Protein AF-A0A225VP95-F1 (afdb_monomer_lite)

Structure (mmCIF, N/CA/C/O backbone):
data_AF-A0A225VP95-F1
#
_entry.id   AF-A0A225VP95-F1
#
loop_
_atom_site.group_PDB
_atom_site.id
_atom_site.type_symbol
_atom_site.label_atom_id
_atom_site.label_alt_id
_atom_site.label_comp_id
_atom_site.label_asym_id
_atom_site.label_entity_id
_atom_site.label_seq_id
_atom_site.pdbx_PDB_ins_code
_atom_site.Cartn_x
_atom_site.Cartn_y
_atom_site.Cartn_z
_atom_site.occupancy
_atom_site.B_iso_or_equiv
_atom_site.auth_seq_id
_atom_site.auth_comp_id
_atom_site.auth_asym_id
_atom_site.auth_atom_id
_atom_site.pdbx_PDB_model_num
ATOM 1 N N . MET A 1 1 ? -2.571 -2.681 -14.698 1.00 72.88 1 MET A N 1
ATOM 2 C CA . MET A 1 1 ? -1.348 -3.483 -14.923 1.00 72.88 1 MET A CA 1
ATOM 3 C C . MET A 1 1 ? -0.572 -2.819 -16.043 1.00 72.88 1 MET A C 1
ATOM 5 O O . MET A 1 1 ? -1.172 -2.529 -17.068 1.00 72.88 1 MET A O 1
ATOM 9 N N . GLN A 1 2 ? 0.696 -2.486 -15.824 1.00 85.25 2 GLN A N 1
ATOM 10 C CA . GLN A 1 2 ? 1.517 -1.766 -16.800 1.00 85.25 2 GLN A CA 1
ATOM 11 C C . GLN A 1 2 ? 2.800 -2.548 -17.073 1.00 85.25 2 GLN A C 1
ATOM 13 O O . GLN A 1 2 ? 3.459 -3.016 -16.141 1.00 85.25 2 GLN A O 1
ATOM 18 N N . PHE A 1 3 ? 3.138 -2.700 -18.351 1.00 88.88 3 PHE A N 1
ATOM 19 C CA . PHE A 1 3 ? 4.363 -3.357 -18.793 1.00 88.88 3 PHE A CA 1
ATOM 20 C C . PHE A 1 3 ? 5.399 -2.322 -19.189 1.00 88.88 3 PHE A C 1
ATOM 22 O O . PHE A 1 3 ? 5.077 -1.288 -19.761 1.00 88.88 3 PHE A O 1
ATOM 29 N N . TYR A 1 4 ? 6.656 -2.628 -18.917 1.00 90.12 4 TYR A N 1
ATOM 30 C CA . TYR A 1 4 ? 7.787 -1.781 -19.233 1.00 90.12 4 TYR A CA 1
ATOM 31 C C . TYR A 1 4 ? 8.917 -2.609 -19.823 1.00 90.12 4 TYR A C 1
ATOM 33 O O . TYR A 1 4 ? 9.089 -3.782 -19.485 1.00 90.12 4 TYR A O 1
ATOM 41 N N . MET A 1 5 ? 9.729 -1.988 -20.671 1.00 87.69 5 MET A N 1
ATOM 42 C CA . MET A 1 5 ? 10.815 -2.661 -21.371 1.00 87.69 5 MET A CA 1
ATOM 43 C C . MET A 1 5 ? 12.147 -1.953 -21.196 1.00 87.69 5 MET A C 1
ATOM 45 O O . MET A 1 5 ? 12.244 -0.724 -21.193 1.00 87.69 5 MET A O 1
ATOM 49 N N . LYS A 1 6 ? 13.201 -2.765 -21.151 1.00 84.25 6 LYS A N 1
ATOM 50 C CA . LYS A 1 6 ? 14.579 -2.320 -21.324 1.00 84.25 6 LYS A CA 1
ATOM 51 C C . LYS A 1 6 ? 14.925 -2.258 -22.813 1.00 84.25 6 LYS A C 1
ATOM 53 O O . LYS A 1 6 ? 14.963 -3.285 -23.481 1.00 84.25 6 LYS A O 1
ATOM 58 N N . THR A 1 7 ? 15.209 -1.067 -23.340 1.00 77.81 7 THR A N 1
ATOM 59 C CA . THR A 1 7 ? 15.649 -0.883 -24.741 1.00 77.81 7 THR A CA 1
ATOM 60 C C . THR A 1 7 ? 17.164 -1.044 -24.933 1.00 77.81 7 THR A C 1
ATOM 62 O O . THR A 1 7 ? 17.660 -0.935 -26.054 1.00 77.81 7 THR A O 1
ATOM 65 N N . SER A 1 8 ? 17.908 -1.265 -23.847 1.00 76.50 8 SER A N 1
ATOM 66 C CA . SER A 1 8 ? 19.357 -1.495 -23.809 1.00 76.50 8 SER A CA 1
ATOM 67 C C . SER A 1 8 ? 19.695 -2.519 -22.714 1.00 76.50 8 SER A C 1
ATOM 69 O O . SER A 1 8 ? 18.809 -2.967 -21.986 1.00 76.50 8 SER A O 1
ATOM 71 N N . GLN A 1 9 ? 20.965 -2.914 -22.592 1.00 71.06 9 GLN A N 1
ATOM 72 C CA . GLN A 1 9 ? 21.383 -3.981 -21.673 1.00 71.06 9 GLN A CA 1
ATOM 73 C C . GLN A 1 9 ? 21.326 -3.560 -20.192 1.00 71.06 9 GLN A C 1
ATOM 75 O O . GLN A 1 9 ? 20.851 -4.325 -19.355 1.00 71.06 9 GLN A O 1
ATOM 80 N N . ASN A 1 10 ? 21.729 -2.320 -19.881 1.00 74.56 10 ASN A N 1
ATOM 81 C CA . ASN A 1 10 ? 21.815 -1.793 -18.510 1.00 74.56 10 ASN A CA 1
ATOM 82 C C . ASN A 1 10 ? 21.098 -0.434 -18.322 1.00 74.56 10 ASN A C 1
ATOM 84 O O . ASN A 1 10 ? 21.720 0.523 -17.859 1.00 74.56 10 ASN A O 1
ATOM 88 N N . PRO A 1 11 ? 19.810 -0.291 -18.689 1.00 77.31 11 PRO A N 1
ATOM 89 C CA . PRO A 1 11 ? 19.085 0.953 -18.475 1.00 77.31 11 PRO A CA 1
ATOM 90 C C . PRO A 1 11 ? 18.761 1.132 -16.992 1.00 77.31 11 PRO A C 1
ATOM 92 O O . PRO A 1 11 ? 18.417 0.173 -16.288 1.00 77.31 11 PRO A O 1
ATOM 95 N N . LYS A 1 12 ? 18.824 2.384 -16.535 1.00 83.38 12 LYS A N 1
ATOM 96 C CA . LYS A 1 12 ? 18.304 2.780 -15.220 1.00 83.38 12 LYS A CA 1
ATOM 97 C C . LYS A 1 12 ? 16.782 2.605 -15.201 1.00 83.38 12 LYS A C 1
ATOM 99 O O . LYS A 1 12 ? 16.143 2.673 -16.247 1.00 83.38 12 LYS A O 1
ATOM 104 N N . GLN A 1 13 ? 16.179 2.442 -14.022 1.00 81.69 13 GLN A N 1
ATOM 105 C CA . GLN A 1 13 ? 14.720 2.290 -13.902 1.00 81.69 13 GLN A CA 1
ATOM 106 C C . GLN A 1 13 ? 13.949 3.465 -14.531 1.00 81.69 13 GLN A C 1
ATOM 108 O O . GLN A 1 13 ? 12.957 3.246 -15.214 1.00 81.69 13 GLN A O 1
ATOM 113 N N . ALA A 1 14 ? 14.460 4.694 -14.397 1.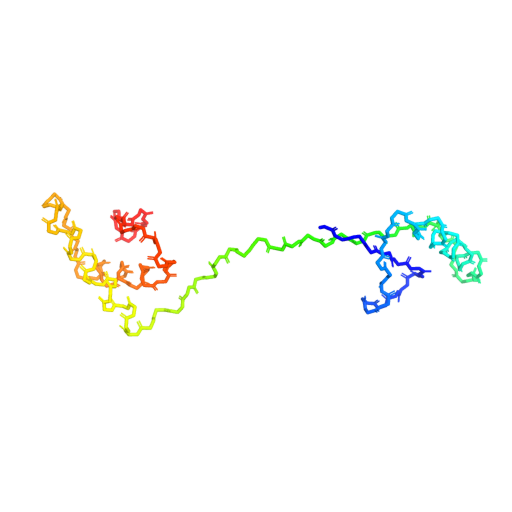00 82.50 14 ALA A N 1
ATOM 114 C CA . ALA A 1 14 ? 13.886 5.891 -15.023 1.00 82.50 14 ALA A CA 1
ATOM 115 C C . ALA A 1 14 ? 13.913 5.880 -16.568 1.00 82.50 14 ALA A C 1
ATOM 117 O O . ALA A 1 14 ? 13.258 6.697 -17.201 1.00 82.50 14 ALA A O 1
ATOM 118 N N . GLN A 1 15 ? 14.684 4.978 -17.181 1.00 83.25 15 GLN A N 1
ATOM 119 C CA . GLN A 1 15 ? 14.808 4.830 -18.636 1.00 83.25 15 GLN A CA 1
ATOM 120 C C . GLN A 1 15 ? 13.960 3.671 -19.178 1.00 83.25 15 GLN A C 1
ATOM 122 O O . GLN A 1 15 ? 14.058 3.331 -20.358 1.00 83.25 15 GLN A O 1
ATOM 127 N N . LEU A 1 16 ? 13.164 3.025 -18.322 1.00 85.62 16 LEU A N 1
ATOM 128 C CA . LEU A 1 16 ? 12.207 2.017 -18.749 1.00 85.62 16 LEU A CA 1
ATOM 129 C C . LEU A 1 16 ? 11.091 2.675 -19.559 1.00 85.62 16 LEU A C 1
ATOM 131 O O . LEU A 1 16 ? 10.505 3.670 -19.142 1.00 85.62 16 LEU A O 1
ATOM 135 N N . VAL A 1 17 ? 10.779 2.089 -20.710 1.00 87.44 17 VAL A N 1
ATOM 136 C CA . VAL A 1 17 ? 9.709 2.584 -21.581 1.00 87.44 17 VAL A CA 1
ATOM 137 C C . VAL A 1 17 ? 8.443 1.789 -21.304 1.00 87.44 17 VAL A C 1
ATOM 139 O O . VAL A 1 17 ? 8.493 0.559 -21.319 1.00 87.44 17 VAL A O 1
ATOM 142 N N . SER A 1 18 ? 7.331 2.486 -21.054 1.00 90.44 18 SER A N 1
ATOM 143 C CA . SER A 1 18 ? 6.008 1.863 -20.932 1.00 90.44 18 SER A CA 1
ATOM 144 C C . SER A 1 18 ? 5.605 1.234 -22.263 1.00 90.44 18 SER A C 1
ATOM 146 O O . SER A 1 18 ? 5.691 1.878 -23.311 1.00 90.44 18 SER A O 1
ATOM 148 N N . LEU A 1 19 ? 5.185 -0.023 -22.225 1.00 90.94 19 LEU A N 1
ATOM 149 C CA . LEU A 1 19 ? 4.730 -0.769 -23.384 1.00 90.94 19 LEU A CA 1
ATOM 150 C C . LEU A 1 19 ? 3.211 -0.709 -23.498 1.00 90.94 19 LEU A C 1
ATOM 152 O O . LEU A 1 19 ? 2.484 -1.042 -22.562 1.00 90.94 19 LEU A O 1
ATOM 156 N N . THR A 1 20 ? 2.759 -0.346 -24.689 1.00 90.69 20 THR A N 1
ATOM 157 C CA . THR A 1 20 ? 1.367 -0.421 -25.129 1.00 90.69 20 THR A CA 1
ATOM 158 C C . THR A 1 20 ? 1.284 -1.321 -26.359 1.00 90.69 20 THR A C 1
ATOM 160 O O . THR A 1 20 ? 2.303 -1.633 -26.981 1.00 90.69 20 THR A O 1
ATOM 163 N N . ALA A 1 21 ? 0.071 -1.737 -26.730 1.00 88.69 21 ALA A N 1
ATOM 164 C CA . ALA A 1 21 ? -0.138 -2.491 -27.967 1.00 88.69 21 ALA A CA 1
ATOM 165 C C . ALA A 1 21 ? 0.404 -1.727 -29.192 1.00 88.69 21 ALA A C 1
ATOM 167 O O . ALA A 1 21 ? 1.064 -2.316 -30.047 1.00 88.69 21 ALA A O 1
ATOM 168 N N . ASP A 1 22 ? 0.223 -0.404 -29.207 1.00 92.31 22 ASP A N 1
ATOM 169 C CA . ASP A 1 22 ? 0.601 0.461 -30.328 1.00 92.31 22 ASP A CA 1
ATOM 170 C C . ASP A 1 22 ? 2.117 0.633 -30.479 1.00 92.31 22 ASP A C 1
ATOM 172 O O . ASP A 1 22 ? 2.627 0.791 -31.588 1.00 92.31 22 ASP A O 1
ATOM 176 N N . ASN A 1 23 ? 2.869 0.612 -29.372 1.00 91.00 23 ASN A N 1
ATOM 177 C CA . ASN A 1 23 ? 4.305 0.901 -29.395 1.00 91.00 23 ASN A CA 1
ATOM 178 C C . ASN A 1 23 ? 5.201 -0.349 -29.361 1.00 91.00 23 ASN A C 1
ATOM 180 O O . ASN A 1 23 ? 6.409 -0.237 -29.599 1.00 91.00 23 ASN A O 1
ATOM 184 N N . TRP A 1 24 ? 4.627 -1.531 -29.112 1.00 88.75 24 TRP A N 1
ATOM 185 C CA . TRP A 1 24 ? 5.348 -2.791 -28.928 1.00 88.75 24 TRP A CA 1
ATOM 186 C C . TRP A 1 24 ? 6.321 -3.105 -30.070 1.00 88.75 24 TRP A C 1
ATOM 188 O O . TRP A 1 24 ? 7.515 -3.324 -29.847 1.00 88.75 24 TRP A O 1
ATOM 198 N N . THR A 1 25 ? 5.828 -3.099 -31.307 1.00 91.94 25 THR A N 1
ATOM 199 C CA . THR A 1 25 ? 6.606 -3.463 -32.502 1.00 91.94 25 THR A CA 1
ATOM 200 C C . THR A 1 25 ? 7.762 -2.494 -32.740 1.00 91.94 25 THR A C 1
ATOM 202 O O . THR A 1 25 ? 8.896 -2.917 -32.989 1.00 91.94 25 THR A O 1
ATOM 205 N N . SER A 1 26 ? 7.500 -1.196 -32.588 1.00 91.69 26 SER A N 1
ATOM 206 C CA . SER A 1 26 ? 8.500 -0.133 -32.705 1.00 91.69 26 SER A CA 1
ATOM 207 C C . SER A 1 26 ? 9.596 -0.271 -31.644 1.00 91.69 26 SER A C 1
ATOM 209 O O . SER A 1 26 ? 10.792 -0.244 -31.956 1.00 91.69 26 SER A O 1
ATOM 211 N N . MET A 1 27 ? 9.212 -0.512 -30.389 1.00 90.75 27 MET A N 1
ATOM 212 C CA . MET A 1 27 ? 10.154 -0.685 -29.285 1.00 90.75 27 MET A CA 1
ATOM 213 C C . MET A 1 27 ? 11.004 -1.947 -29.443 1.00 90.75 27 MET A C 1
ATOM 215 O O . MET A 1 27 ? 12.224 -1.889 -29.260 1.00 90.75 27 MET A O 1
ATOM 219 N N . LEU A 1 28 ? 10.407 -3.062 -29.867 1.00 90.00 28 LEU A N 1
ATOM 220 C CA . LEU A 1 28 ? 11.132 -4.297 -30.153 1.00 90.00 28 LEU A CA 1
ATOM 221 C C . LEU A 1 28 ? 12.151 -4.110 -31.287 1.00 90.00 28 LEU A C 1
ATOM 223 O O . LEU A 1 28 ? 13.292 -4.565 -31.175 1.00 90.00 28 LEU A O 1
ATOM 227 N N . SER A 1 29 ? 11.770 -3.408 -32.358 1.00 90.56 29 SER A N 1
ATOM 228 C CA . SER A 1 29 ? 12.674 -3.072 -33.464 1.00 90.56 29 SER A CA 1
ATOM 229 C C . SER A 1 29 ? 13.861 -2.230 -32.984 1.00 90.56 29 SER A C 1
ATOM 231 O O . SER A 1 29 ? 15.020 -2.541 -33.278 1.00 90.56 29 SER A O 1
ATOM 233 N N . LYS A 1 30 ? 13.599 -1.220 -32.144 1.00 88.56 30 LYS A N 1
ATOM 234 C CA . LYS A 1 30 ? 14.637 -0.376 -31.539 1.00 88.56 30 LYS A CA 1
ATOM 235 C C . LYS A 1 30 ? 15.587 -1.181 -30.651 1.00 88.56 30 LYS A C 1
ATOM 237 O O . LYS A 1 30 ? 16.799 -1.025 -30.774 1.00 88.56 30 LYS A O 1
ATOM 242 N N . ALA A 1 31 ? 15.069 -2.069 -29.802 1.00 88.31 31 ALA A N 1
ATOM 243 C CA . ALA A 1 31 ? 15.888 -2.932 -28.950 1.00 88.31 31 ALA A CA 1
ATOM 244 C C . ALA A 1 31 ? 16.787 -3.868 -29.778 1.00 88.31 31 ALA A C 1
ATOM 246 O O . ALA A 1 31 ? 17.983 -3.976 -29.500 1.00 88.31 31 ALA A O 1
ATOM 247 N N . LYS A 1 32 ? 16.250 -4.477 -30.846 1.00 88.31 32 LYS A N 1
ATOM 248 C CA . LYS A 1 32 ? 17.027 -5.306 -31.784 1.00 88.31 32 LYS A CA 1
ATOM 249 C C . LYS A 1 32 ? 18.114 -4.506 -32.504 1.00 88.31 32 LYS A C 1
ATOM 251 O O . LYS A 1 32 ? 19.241 -4.981 -32.621 1.00 88.31 32 LYS A O 1
ATOM 256 N N . SER A 1 33 ? 17.800 -3.295 -32.966 1.00 88.25 33 SER A N 1
ATOM 257 C CA . SER A 1 33 ? 18.769 -2.404 -33.617 1.00 88.25 33 SER A CA 1
ATOM 258 C C . SER A 1 33 ? 19.905 -2.018 -32.667 1.00 88.25 33 SER A C 1
ATOM 260 O O . SER A 1 33 ? 21.075 -2.113 -33.031 1.00 88.25 33 SER A O 1
ATOM 262 N N . THR A 1 34 ? 19.578 -1.669 -31.421 1.00 86.00 34 THR A N 1
ATOM 263 C CA . THR A 1 34 ? 20.571 -1.386 -30.375 1.00 86.00 34 THR A CA 1
ATOM 264 C C . THR A 1 34 ? 21.469 -2.589 -30.107 1.00 86.00 34 THR A C 1
ATOM 266 O O . THR A 1 34 ? 22.682 -2.424 -30.032 1.00 86.00 34 THR A O 1
ATOM 269 N N . TYR A 1 35 ? 20.900 -3.792 -30.000 1.00 84.88 35 TYR A N 1
ATOM 270 C CA . TYR A 1 35 ? 21.670 -5.019 -29.794 1.00 84.88 35 TYR A CA 1
ATOM 271 C C . TYR A 1 35 ? 22.645 -5.294 -30.945 1.00 84.88 35 TYR A C 1
ATOM 273 O O . TYR A 1 35 ? 23.822 -5.525 -30.699 1.00 84.88 35 TYR A O 1
ATOM 281 N N . ARG A 1 36 ? 22.205 -5.161 -32.204 1.00 85.00 36 ARG A N 1
ATOM 282 C CA . ARG A 1 36 ? 23.071 -5.346 -33.385 1.00 85.00 36 ARG A CA 1
ATOM 283 C C . ARG A 1 36 ? 24.259 -4.384 -33.439 1.00 85.00 36 ARG A C 1
ATOM 285 O O . ARG A 1 36 ? 25.251 -4.683 -34.091 1.00 85.00 36 ARG A O 1
ATOM 292 N N . LYS A 1 37 ? 24.155 -3.219 -32.794 1.00 84.44 37 LYS A N 1
ATOM 293 C CA . LYS A 1 37 ? 25.234 -2.222 -32.728 1.00 84.44 37 LYS A CA 1
ATOM 294 C C . LYS A 1 37 ? 26.248 -2.505 -31.614 1.00 84.44 37 LYS A C 1
ATOM 296 O O . LYS A 1 37 ? 27.257 -1.806 -31.536 1.00 84.44 37 LYS A O 1
ATOM 301 N N . GLN A 1 38 ? 25.998 -3.482 -30.741 1.00 78.19 38 GLN A N 1
ATOM 302 C CA . GLN A 1 38 ? 26.923 -3.825 -29.664 1.00 78.19 38 GLN A CA 1
ATOM 303 C C . GLN A 1 38 ? 28.154 -4.532 -30.235 1.00 78.19 38 GLN A C 1
ATOM 305 O O . GLN A 1 38 ? 28.040 -5.528 -30.938 1.00 78.19 38 GLN A O 1
ATOM 310 N N . LYS A 1 39 ? 29.341 -4.004 -29.921 1.00 75.62 39 LYS A N 1
ATOM 311 C CA . LYS A 1 39 ? 30.630 -4.566 -30.362 1.00 75.62 39 LYS A CA 1
ATOM 312 C C . LYS A 1 39 ? 31.306 -5.440 -29.302 1.00 75.62 39 LYS A C 1
ATOM 314 O O . LYS A 1 39 ? 32.211 -6.194 -29.624 1.00 75.62 39 LYS A O 1
ATOM 319 N N . THR A 1 40 ? 30.893 -5.311 -28.042 1.00 76.12 40 THR A N 1
ATOM 320 C CA . THR A 1 40 ? 31.579 -5.883 -26.870 1.00 76.12 40 THR A CA 1
ATOM 321 C C . THR A 1 40 ? 30.821 -7.032 -26.205 1.00 76.12 40 THR A C 1
ATOM 323 O O . THR A 1 40 ? 31.333 -7.633 -25.267 1.00 76.12 40 THR A O 1
ATOM 326 N N . PHE A 1 41 ? 29.609 -7.351 -26.663 1.00 74.94 41 PHE A N 1
ATOM 327 C CA . PHE A 1 41 ? 28.766 -8.397 -26.089 1.00 74.94 41 PHE A CA 1
ATOM 328 C C . PHE A 1 41 ? 28.476 -9.471 -27.143 1.00 74.94 41 PHE A C 1
ATOM 330 O O . PHE A 1 41 ? 27.911 -9.161 -28.187 1.00 74.94 41 PHE A O 1
ATOM 337 N N . SER A 1 42 ? 28.855 -10.724 -26.869 1.00 72.25 42 SER A N 1
ATOM 338 C CA . SER A 1 42 ? 28.628 -11.876 -27.762 1.00 72.25 42 SER A CA 1
ATOM 339 C C . SER A 1 42 ? 27.476 -12.788 -27.317 1.00 72.25 42 SER A C 1
ATOM 341 O O . SER A 1 42 ? 27.260 -13.848 -27.899 1.00 72.25 42 SER A O 1
ATOM 343 N N . GLY A 1 43 ? 26.738 -12.403 -26.271 1.00 82.19 43 GLY A N 1
ATOM 344 C CA . GLY A 1 43 ? 25.614 -13.190 -25.765 1.00 82.19 43 GLY A CA 1
ATOM 345 C C . GLY A 1 43 ? 24.344 -13.025 -26.607 1.00 82.19 43 GLY A C 1
ATOM 346 O O . GLY A 1 43 ? 24.264 -12.113 -27.431 1.00 82.19 43 GLY A O 1
ATOM 347 N N . PRO A 1 44 ? 23.320 -13.870 -26.395 1.00 84.69 44 PRO A N 1
ATOM 348 C CA . PRO A 1 44 ? 22.073 -13.826 -27.154 1.00 84.69 44 PRO A CA 1
ATOM 349 C C . PRO A 1 44 ? 21.286 -12.529 -26.918 1.00 84.69 44 PRO A C 1
ATOM 351 O O . PRO A 1 44 ? 21.416 -11.867 -25.885 1.00 84.69 44 PRO A O 1
ATOM 354 N N . PHE A 1 45 ? 20.410 -12.187 -27.864 1.00 84.75 45 PHE A N 1
ATOM 355 C CA . PHE A 1 45 ? 19.445 -11.105 -27.680 1.00 84.75 45 PHE A CA 1
ATOM 356 C C . PHE A 1 45 ? 18.387 -11.510 -26.646 1.00 84.75 45 PHE A C 1
ATOM 358 O O . PHE A 1 45 ? 17.566 -12.388 -26.907 1.00 84.75 45 PHE A O 1
ATOM 365 N N . VAL A 1 46 ? 18.384 -10.851 -25.484 1.00 83.69 46 VAL A N 1
ATOM 366 C CA . VAL A 1 46 ? 17.429 -11.114 -24.396 1.00 83.69 46 VAL A CA 1
ATOM 367 C C . VAL A 1 46 ? 16.577 -9.877 -24.136 1.00 83.69 46 VAL A C 1
ATOM 369 O O . VAL A 1 46 ? 17.093 -8.815 -23.787 1.00 83.69 46 VAL A O 1
ATOM 372 N N . LEU A 1 47 ? 15.258 -10.033 -24.254 1.00 85.00 47 LEU A N 1
ATOM 373 C CA . LEU A 1 47 ? 14.287 -9.009 -23.883 1.00 85.00 47 LEU A CA 1
ATOM 374 C C . LEU A 1 47 ? 13.889 -9.185 -22.413 1.00 85.00 47 LEU A C 1
ATOM 376 O O . LEU A 1 47 ? 13.466 -10.267 -22.015 1.00 85.00 47 LEU A O 1
ATOM 380 N N . ARG A 1 48 ? 13.993 -8.126 -21.605 1.00 83.56 48 ARG A N 1
ATOM 381 C CA . ARG A 1 48 ? 13.484 -8.123 -20.224 1.00 83.56 48 ARG A CA 1
ATOM 382 C C . ARG A 1 48 ? 12.285 -7.195 -20.110 1.00 83.56 48 ARG A C 1
ATOM 384 O O . ARG A 1 48 ? 12.405 -5.993 -20.362 1.00 83.56 48 ARG A O 1
ATOM 391 N N . LEU A 1 49 ? 11.159 -7.776 -19.708 1.00 86.06 49 LEU A N 1
ATOM 392 C CA . LEU A 1 49 ? 9.906 -7.083 -19.446 1.00 86.06 49 LEU A CA 1
ATOM 393 C C . LEU A 1 49 ? 9.701 -6.958 -17.939 1.00 86.06 49 LEU A C 1
ATOM 395 O O . LEU A 1 49 ? 9.886 -7.917 -17.194 1.00 86.06 49 LEU A O 1
ATOM 399 N N . HIS A 1 50 ? 9.329 -5.764 -17.503 1.00 85.81 50 HIS A N 1
ATOM 400 C CA . HIS A 1 50 ? 8.987 -5.460 -16.123 1.00 85.81 50 HIS A CA 1
ATOM 401 C C . HIS A 1 50 ? 7.494 -5.180 -16.046 1.00 85.81 50 HIS A C 1
ATOM 403 O O . HIS A 1 50 ? 6.971 -4.357 -16.791 1.00 85.81 50 HIS A O 1
ATOM 409 N N . MET A 1 51 ? 6.812 -5.872 -15.147 1.00 86.69 51 MET A N 1
ATOM 410 C CA . MET A 1 51 ? 5.375 -5.764 -14.967 1.00 86.69 51 MET A CA 1
ATOM 411 C C . MET A 1 51 ? 5.100 -5.124 -13.616 1.00 86.69 51 MET A C 1
ATOM 413 O O . MET A 1 51 ? 5.529 -5.640 -12.586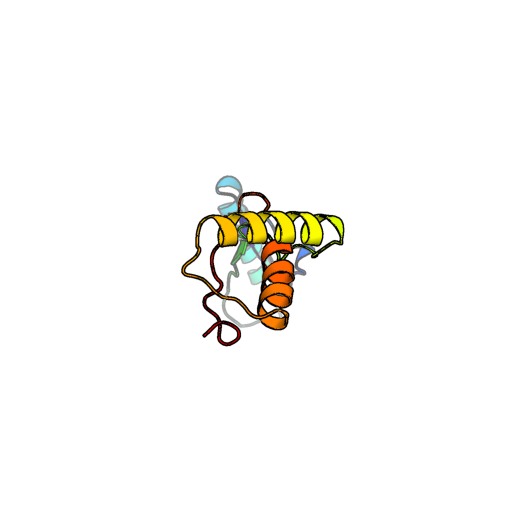 1.00 86.69 51 MET A O 1
ATOM 417 N N . TYR A 1 52 ? 4.378 -4.010 -13.628 1.00 82.62 52 TYR A N 1
ATOM 418 C CA . TYR A 1 52 ? 3.911 -3.352 -12.420 1.00 82.62 52 TYR A CA 1
ATOM 419 C C . TYR A 1 52 ? 2.408 -3.560 -12.296 1.00 82.62 52 TYR A C 1
ATOM 421 O O . TYR A 1 52 ? 1.607 -3.189 -13.164 1.00 82.62 52 TYR A O 1
ATOM 429 N N . VAL A 1 53 ? 2.031 -4.189 -11.193 1.00 81.94 53 VAL A N 1
ATOM 430 C CA . VAL A 1 53 ? 0.645 -4.339 -10.770 1.00 81.94 53 VAL A CA 1
ATOM 431 C C . VAL A 1 53 ? 0.442 -3.373 -9.614 1.00 81.94 53 VAL A C 1
ATOM 433 O O . VAL A 1 53 ? 1.332 -3.219 -8.774 1.00 81.94 53 VAL A O 1
ATOM 436 N N . ALA A 1 54 ? -0.701 -2.686 -9.599 1.00 76.25 54 ALA A N 1
ATOM 437 C CA . ALA A 1 54 ? -1.066 -1.880 -8.448 1.00 76.25 54 ALA A CA 1
ATOM 438 C C . ALA A 1 54 ? -1.073 -2.800 -7.227 1.00 76.25 54 ALA A C 1
ATOM 440 O O . ALA A 1 54 ? -1.720 -3.846 -7.236 1.00 76.25 54 ALA A O 1
ATOM 441 N N . LYS A 1 55 ? -0.308 -2.436 -6.199 1.00 67.94 55 LYS A N 1
ATOM 442 C CA . LYS A 1 55 ? -0.404 -3.130 -4.925 1.00 67.94 55 LYS A CA 1
ATOM 443 C C . LYS A 1 55 ? -1.799 -2.827 -4.397 1.00 67.94 55 LYS A C 1
ATOM 445 O O . LYS A 1 55 ? -2.107 -1.656 -4.181 1.00 67.94 55 LYS A O 1
ATOM 450 N N . GLU A 1 56 ? -2.629 -3.850 -4.214 1.00 59.91 56 GLU A N 1
ATOM 451 C CA . GLU A 1 56 ? -3.831 -3.682 -3.405 1.00 59.91 56 GLU A CA 1
ATOM 452 C C . GLU A 1 56 ? -3.384 -3.079 -2.079 1.00 59.91 56 GLU A C 1
ATOM 454 O O . GLU A 1 56 ? -2.468 -3.594 -1.421 1.00 59.91 56 GLU A O 1
ATOM 459 N N . VAL A 1 57 ? -3.958 -1.928 -1.737 1.00 58.19 57 VAL A N 1
ATOM 460 C CA . VAL A 1 57 ? -3.701 -1.280 -0.461 1.00 58.19 57 VAL A CA 1
ATOM 461 C C . VAL A 1 57 ? -4.284 -2.208 0.594 1.00 58.19 57 VAL A C 1
ATOM 463 O O . VAL A 1 57 ? -5.433 -2.071 0.997 1.00 58.19 57 VAL A O 1
ATOM 466 N N . ARG A 1 58 ? -3.488 -3.176 1.059 1.00 55.47 58 ARG A N 1
ATOM 467 C CA . ARG A 1 58 ? -3.663 -3.710 2.403 1.00 55.47 58 ARG A CA 1
ATOM 468 C C . ARG A 1 58 ? -3.580 -2.475 3.276 1.00 55.47 58 ARG A C 1
ATOM 470 O O . ARG A 1 58 ? -2.496 -1.892 3.350 1.00 55.47 58 ARG A O 1
ATOM 477 N N . GLN A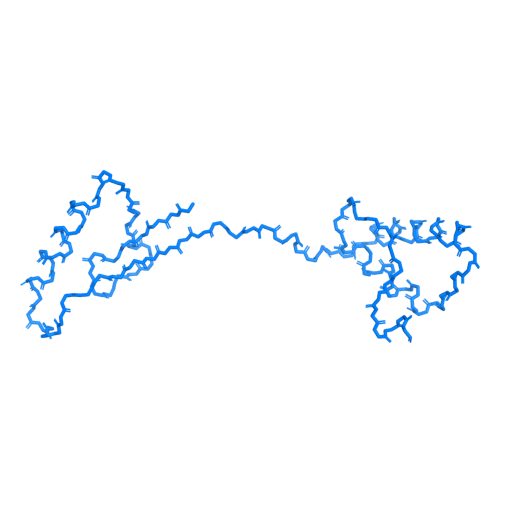 1 59 ? -4.718 -2.010 3.795 1.00 57.09 59 GLN A N 1
ATOM 478 C CA . GLN A 1 59 ? -4.736 -0.878 4.711 1.00 57.09 59 GLN A CA 1
ATOM 479 C C . GLN A 1 59 ? -3.694 -1.207 5.778 1.00 57.09 59 GLN A C 1
ATOM 481 O O . GLN A 1 59 ? -3.814 -2.211 6.478 1.00 57.09 59 GLN A O 1
ATOM 486 N N . GLY A 1 60 ? -2.580 -0.470 5.769 1.00 59.00 60 GLY A N 1
ATOM 487 C CA . GLY A 1 60 ? -1.494 -0.728 6.700 1.00 59.00 60 GLY A CA 1
ATOM 488 C C . GLY A 1 60 ? -2.038 -0.638 8.119 1.00 59.00 60 GLY A C 1
ATOM 489 O O . GLY A 1 60 ? -3.018 0.068 8.353 1.00 59.00 60 GLY A O 1
ATOM 490 N N . ILE A 1 61 ? -1.402 -1.347 9.052 1.00 63.28 61 ILE A N 1
ATOM 491 C CA . ILE A 1 61 ? -1.722 -1.258 10.479 1.00 63.28 61 ILE A CA 1
ATOM 492 C C . ILE A 1 61 ? -1.736 0.231 10.847 1.00 63.28 61 ILE A C 1
ATOM 494 O O . ILE A 1 61 ? -0.697 0.896 10.790 1.00 63.28 61 ILE A O 1
ATOM 498 N N . ARG A 1 62 ? -2.923 0.775 11.139 1.00 73.25 62 ARG A N 1
ATOM 499 C CA . ARG A 1 62 ? -3.083 2.199 11.444 1.00 73.25 62 ARG A CA 1
ATOM 500 C C . ARG A 1 62 ? -2.402 2.493 12.776 1.00 73.25 62 ARG A C 1
ATOM 502 O O . ARG A 1 62 ? -2.168 1.596 13.582 1.00 73.25 62 ARG A O 1
ATOM 509 N N . ARG A 1 63 ? -2.066 3.755 13.043 1.00 81.00 63 ARG A N 1
ATOM 510 C CA . ARG A 1 63 ? -1.535 4.128 14.360 1.00 81.00 63 ARG A CA 1
ATOM 511 C C . ARG A 1 63 ? -2.665 4.076 15.391 1.00 81.00 63 ARG A C 1
ATOM 513 O O . ARG A 1 63 ? -3.700 4.696 15.181 1.00 81.00 63 ARG A O 1
ATOM 520 N N . ALA A 1 64 ? -2.430 3.410 16.520 1.00 87.81 64 ALA A N 1
ATOM 521 C CA . ALA A 1 64 ? -3.302 3.493 17.691 1.00 87.81 64 ALA A CA 1
ATOM 522 C C . ALA A 1 64 ? -3.112 4.865 18.365 1.00 87.81 64 ALA A C 1
ATOM 524 O O . ALA A 1 64 ? -2.241 5.036 19.217 1.00 87.81 64 ALA A O 1
ATOM 525 N N . THR A 1 65 ? -3.838 5.880 17.898 1.00 91.19 65 THR A N 1
ATOM 526 C CA . THR A 1 65 ? -3.868 7.205 18.534 1.00 91.19 65 THR A CA 1
ATOM 527 C C . THR A 1 65 ? -4.719 7.160 19.808 1.00 91.19 65 THR A C 1
ATOM 529 O O . THR A 1 65 ? -5.567 6.276 19.923 1.00 91.19 65 THR A O 1
ATOM 532 N N . PRO A 1 66 ? -4.551 8.106 20.752 1.00 91.94 66 PRO A N 1
ATOM 533 C CA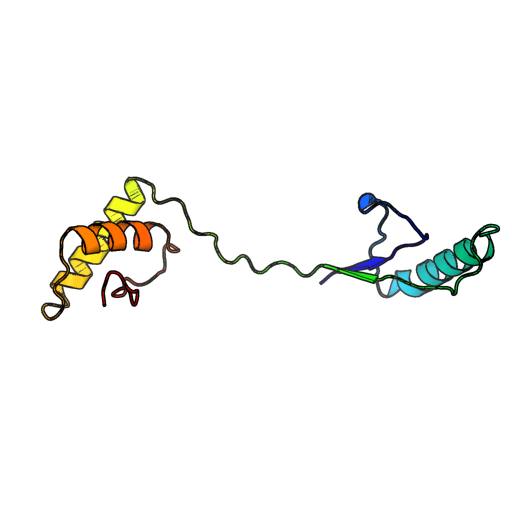 . PRO A 1 66 ? -5.362 8.140 21.972 1.00 91.94 66 PRO A CA 1
ATOM 534 C C . PRO A 1 66 ? -6.876 8.120 21.710 1.00 91.94 66 PRO A C 1
ATOM 536 O O . PRO A 1 66 ? -7.587 7.367 22.362 1.00 91.94 66 PRO A O 1
ATOM 539 N N . ALA A 1 67 ? -7.351 8.864 20.702 1.00 90.44 67 ALA A N 1
ATOM 540 C CA . ALA A 1 67 ? -8.763 8.867 20.308 1.00 90.44 67 ALA A CA 1
ATOM 541 C C . ALA A 1 67 ? -9.249 7.477 19.861 1.00 90.44 67 ALA A C 1
ATOM 543 O O . ALA A 1 67 ? -10.222 6.965 20.398 1.00 90.44 67 ALA A O 1
ATOM 544 N N . ARG A 1 68 ? -8.501 6.810 18.969 1.00 89.94 68 ARG A N 1
ATOM 545 C CA . ARG A 1 68 ? -8.844 5.459 18.489 1.00 89.94 68 ARG A CA 1
ATOM 546 C C . ARG A 1 68 ? -8.774 4.404 19.588 1.00 89.94 68 ARG A C 1
ATOM 548 O O . ARG A 1 68 ? -9.502 3.424 19.538 1.00 89.94 68 ARG A O 1
ATOM 555 N N . ILE A 1 69 ? -7.865 4.565 20.551 1.00 93.50 69 ILE A N 1
ATOM 556 C CA . ILE A 1 69 ? -7.782 3.682 21.721 1.00 93.50 69 ILE A CA 1
ATOM 557 C C . ILE A 1 69 ? -9.038 3.841 22.582 1.00 93.50 69 ILE A C 1
ATOM 559 O O . ILE A 1 69 ? -9.572 2.830 23.021 1.00 93.50 69 ILE A O 1
ATOM 563 N N . SER A 1 70 ? -9.521 5.072 22.781 1.00 93.25 70 SER A N 1
ATOM 564 C CA . SER A 1 70 ? -10.782 5.326 23.492 1.00 93.25 70 SER A CA 1
ATOM 565 C C . SER A 1 70 ? -11.966 4.693 22.764 1.00 93.25 70 SER A C 1
ATOM 567 O O . SER A 1 70 ? -12.662 3.873 23.343 1.00 93.25 70 SER A O 1
ATOM 569 N N . GLU A 1 71 ? -12.120 4.972 21.467 1.00 92.19 71 GLU A N 1
ATOM 570 C CA . GLU A 1 71 ? -13.197 4.406 20.639 1.00 92.19 71 GLU A CA 1
ATOM 571 C C . GLU A 1 71 ? -13.175 2.869 20.644 1.00 92.19 71 GLU A C 1
ATOM 573 O O . GLU A 1 71 ? -14.206 2.213 20.782 1.00 92.19 71 GLU A O 1
ATOM 578 N N . ALA A 1 72 ? -11.984 2.273 20.535 1.00 91.88 72 ALA A N 1
ATOM 579 C CA . ALA A 1 72 ? -11.819 0.828 20.611 1.00 91.88 72 ALA A CA 1
ATOM 580 C C . ALA A 1 72 ? -12.170 0.270 21.997 1.00 91.88 72 ALA A C 1
ATOM 582 O O . ALA A 1 72 ? -12.694 -0.839 22.081 1.00 91.88 72 ALA A O 1
ATOM 583 N N . ALA A 1 73 ? -11.876 0.999 23.077 1.00 93.38 73 ALA A N 1
ATOM 584 C CA . ALA A 1 73 ? -12.213 0.580 24.433 1.00 93.38 73 ALA A CA 1
ATOM 585 C C . ALA A 1 73 ? -13.731 0.558 24.638 1.00 93.38 73 ALA A C 1
ATOM 587 O O . ALA A 1 73 ? -14.243 -0.446 25.133 1.00 93.38 73 ALA A O 1
ATOM 588 N N . ASP A 1 74 ? -14.431 1.597 24.178 1.00 93.75 74 ASP A N 1
ATOM 589 C CA . ASP A 1 74 ? -15.891 1.716 24.260 1.00 93.75 74 ASP A CA 1
ATOM 590 C C . ASP A 1 74 ? -16.586 0.613 23.442 1.00 93.75 74 ASP A C 1
ATOM 592 O O . ASP A 1 74 ? -17.546 -0.022 23.891 1.00 93.75 74 ASP A O 1
ATOM 596 N N . ALA A 1 75 ? -16.060 0.321 22.248 1.00 91.69 75 ALA A N 1
ATOM 597 C CA . ALA A 1 75 ? -16.577 -0.739 21.388 1.00 91.69 75 ALA A CA 1
ATOM 598 C C . ALA A 1 75 ? -16.354 -2.142 21.988 1.00 91.69 75 ALA A C 1
ATOM 600 O O . ALA A 1 75 ? -17.231 -3.002 21.908 1.00 91.69 75 ALA A O 1
ATOM 601 N N . ILE A 1 76 ? -15.199 -2.377 22.620 1.00 92.38 76 ILE A N 1
ATOM 602 C CA . ILE A 1 76 ? -14.911 -3.625 23.344 1.00 92.38 76 ILE A CA 1
ATOM 603 C C . ILE A 1 76 ? -15.790 -3.758 24.590 1.00 92.38 76 ILE A C 1
ATOM 605 O O . ILE A 1 76 ? -16.253 -4.855 24.891 1.00 92.38 76 ILE A O 1
ATOM 609 N N . GLU A 1 77 ? -16.037 -2.671 25.318 1.00 92.00 77 GLU A N 1
ATOM 610 C CA . GLU A 1 77 ? -16.933 -2.687 26.474 1.00 92.00 77 GLU A CA 1
ATOM 611 C C . GLU A 1 77 ? -18.358 -3.050 26.066 1.00 92.00 77 GLU A C 1
ATOM 613 O O . GLU A 1 77 ? -18.932 -3.974 26.637 1.00 92.00 77 GLU A O 1
ATOM 618 N N . SER A 1 78 ? -18.870 -2.415 25.011 1.00 91.06 78 SER A N 1
ATOM 619 C CA . SER A 1 78 ? -20.176 -2.743 24.433 1.00 91.06 78 SER A CA 1
ATOM 620 C C . SER A 1 78 ? -20.252 -4.229 24.053 1.00 91.06 78 SER A C 1
ATOM 622 O O . SER A 1 78 ? -21.166 -4.936 24.473 1.00 91.06 78 SER A O 1
ATOM 624 N N . TYR A 1 79 ? -19.224 -4.749 23.373 1.00 90.56 79 TYR A N 1
ATOM 625 C CA . TYR A 1 79 ? -19.132 -6.169 23.024 1.00 90.56 79 TYR A CA 1
ATOM 626 C C . TYR A 1 79 ? -19.182 -7.097 24.249 1.00 90.56 79 TYR A C 1
ATOM 628 O O . TYR A 1 79 ? -19.879 -8.108 24.231 1.00 90.56 79 TYR A O 1
ATOM 636 N N . LEU A 1 80 ? -18.460 -6.770 25.325 1.00 89.88 80 LEU A N 1
ATOM 637 C CA . LEU A 1 80 ? -18.438 -7.577 26.551 1.00 89.88 80 LEU A CA 1
ATOM 638 C C . LEU A 1 80 ? -19.756 -7.498 27.330 1.00 89.88 80 LEU A C 1
ATOM 640 O O . LEU A 1 80 ? -20.149 -8.483 27.949 1.00 89.88 80 LEU A O 1
ATOM 644 N N . THR A 1 81 ? -20.465 -6.366 27.279 1.00 88.69 81 THR A N 1
ATOM 645 C CA . THR A 1 81 ? -21.802 -6.267 27.885 1.00 88.69 81 THR A CA 1
ATOM 646 C C . THR A 1 81 ? -22.829 -7.151 27.179 1.00 88.69 81 THR A C 1
ATOM 648 O O . THR A 1 81 ? -23.700 -7.715 27.838 1.00 88.69 81 THR A O 1
ATOM 651 N N . GLU A 1 82 ? -22.703 -7.334 25.862 1.00 89.56 82 GLU A N 1
ATOM 652 C CA . GLU A 1 82 ? -23.551 -8.244 25.081 1.00 89.56 82 GLU A CA 1
ATOM 653 C C . GLU A 1 82 ? -23.147 -9.721 25.247 1.00 89.56 82 GLU A C 1
ATOM 655 O O . GLU A 1 82 ? -23.980 -10.617 25.105 1.00 89.56 82 GLU A O 1
ATOM 660 N N . ARG A 1 83 ? -21.872 -9.988 25.559 1.00 85.44 83 ARG A N 1
ATOM 661 C CA . ARG A 1 83 ? -21.259 -11.324 25.653 1.00 85.44 83 ARG A CA 1
ATOM 662 C C . ARG A 1 83 ? -20.809 -11.630 27.081 1.00 85.44 83 ARG A C 1
ATOM 664 O O . ARG A 1 83 ? -19.616 -11.668 27.378 1.00 85.44 83 ARG A O 1
ATOM 671 N N . THR A 1 84 ? -21.772 -11.889 27.966 1.00 80.12 84 THR A N 1
ATOM 672 C CA . THR A 1 84 ? -21.519 -12.211 29.387 1.00 80.12 84 THR A CA 1
ATOM 673 C C . THR A 1 84 ? -20.763 -13.528 29.606 1.00 8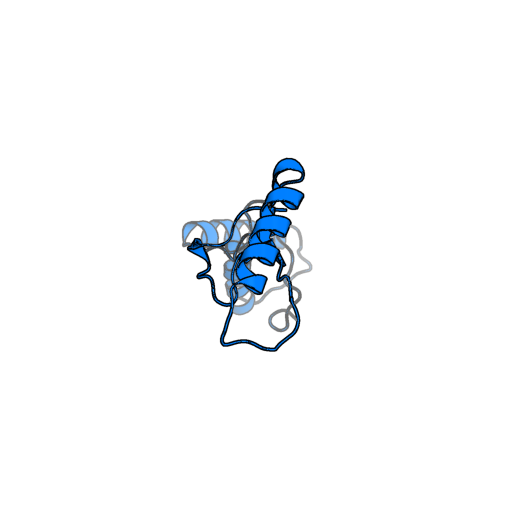0.12 84 THR A C 1
ATOM 675 O O . THR A 1 84 ? -20.265 -13.785 30.701 1.00 80.12 84 THR A O 1
ATOM 678 N N . ASP A 1 85 ? -20.641 -14.359 28.570 1.00 84.25 85 ASP A N 1
ATOM 679 C CA . ASP A 1 85 ? -19.835 -15.577 28.545 1.00 84.25 85 ASP A CA 1
ATOM 680 C C . ASP A 1 85 ? -18.324 -15.299 28.444 1.00 84.25 85 ASP A C 1
ATOM 682 O O . ASP A 1 85 ? -17.508 -16.143 28.821 1.00 84.25 85 ASP A O 1
ATOM 686 N N . VAL A 1 86 ? -17.928 -14.113 27.977 1.00 82.44 86 VAL A N 1
ATOM 687 C CA . VAL A 1 86 ? -16.532 -13.769 27.695 1.00 82.44 86 VAL A CA 1
ATOM 688 C C . VAL A 1 86 ? -15.924 -12.985 28.857 1.00 82.44 86 VAL A C 1
ATOM 690 O O . VAL A 1 86 ? -16.308 -11.854 29.137 1.00 82.44 86 VAL A O 1
ATOM 693 N N . HIS A 1 87 ? -14.906 -13.562 29.497 1.00 80.88 87 HIS A N 1
ATOM 694 C CA . HIS A 1 87 ? -14.127 -12.896 30.543 1.00 80.88 87 HIS A CA 1
ATOM 695 C C . HIS A 1 87 ? -12.694 -12.665 30.062 1.00 80.88 87 HIS A C 1
ATOM 697 O O . HIS A 1 87 ? -11.988 -13.606 29.707 1.00 80.88 87 HIS A O 1
ATOM 703 N N . VAL A 1 88 ? -12.254 -11.405 30.058 1.00 83.31 88 VAL A N 1
ATOM 704 C CA . VAL A 1 88 ? -10.918 -10.999 29.598 1.00 83.31 88 VAL A CA 1
ATOM 705 C C . VAL A 1 88 ? -10.215 -10.249 30.724 1.00 83.31 88 VAL A C 1
ATOM 707 O O . VAL A 1 88 ? -10.742 -9.259 31.223 1.00 83.31 88 VAL A O 1
ATOM 710 N N . GLY A 1 89 ? -9.024 -10.704 31.120 1.00 85.38 89 GLY A N 1
ATOM 711 C CA . GLY A 1 89 ? -8.213 -10.008 32.125 1.00 85.38 89 GLY A CA 1
ATOM 712 C C . GLY A 1 89 ? -7.665 -8.666 31.621 1.00 85.38 89 GLY A C 1
ATOM 713 O O . GLY A 1 89 ? -7.509 -8.464 30.417 1.00 85.38 89 GLY A O 1
ATOM 714 N N . ASP A 1 90 ? -7.305 -7.763 32.533 1.00 86.25 90 ASP A N 1
ATOM 715 C CA . ASP A 1 90 ? -6.954 -6.365 32.217 1.00 86.25 90 ASP A CA 1
ATOM 716 C C . ASP A 1 90 ? -5.808 -6.207 31.201 1.00 86.25 90 ASP A C 1
ATOM 718 O O . ASP A 1 90 ? -5.855 -5.352 30.308 1.00 86.25 90 ASP A O 1
ATOM 722 N N . LEU A 1 91 ? -4.782 -7.062 31.286 1.00 86.50 91 LEU A N 1
ATOM 723 C CA . LEU A 1 91 ? -3.652 -7.048 30.351 1.00 86.50 91 LEU A CA 1
ATOM 724 C C . LEU A 1 91 ? -4.084 -7.460 28.936 1.00 86.50 91 LEU A C 1
ATOM 726 O O . LEU A 1 91 ? -3.711 -6.817 27.952 1.00 86.50 91 LEU A O 1
ATOM 730 N N . ALA A 1 92 ? -4.900 -8.511 28.843 1.00 86.50 92 ALA A N 1
ATOM 731 C CA . ALA A 1 92 ? -5.464 -8.972 27.584 1.00 86.50 92 ALA A CA 1
ATOM 732 C C . ALA A 1 92 ? -6.413 -7.908 27.012 1.00 86.50 92 ALA A C 1
ATOM 734 O O . ALA A 1 92 ? -6.310 -7.567 25.837 1.00 86.50 92 ALA A O 1
ATOM 735 N N . ARG A 1 93 ? -7.240 -7.267 27.846 1.00 89.75 93 ARG A N 1
ATOM 736 C CA . ARG A 1 93 ? -8.109 -6.160 27.425 1.00 89.75 93 ARG A CA 1
ATOM 737 C C . ARG A 1 93 ? -7.303 -4.998 26.847 1.00 89.75 93 ARG A C 1
ATOM 739 O O . ARG A 1 93 ? -7.603 -4.544 25.752 1.00 89.75 93 ARG A O 1
ATOM 746 N N . THR A 1 94 ? -6.218 -4.590 27.502 1.00 90.31 94 THR A N 1
ATOM 747 C CA . THR A 1 94 ? -5.335 -3.517 27.005 1.00 90.31 94 THR A CA 1
ATOM 748 C C . THR A 1 94 ? -4.725 -3.863 25.646 1.00 90.31 94 THR A C 1
ATOM 750 O O . THR A 1 94 ? -4.726 -3.046 24.720 1.00 90.31 94 THR A O 1
ATOM 753 N N . HIS A 1 95 ? -4.225 -5.091 25.493 1.00 89.50 95 HIS A N 1
ATOM 754 C CA . HIS A 1 95 ? -3.682 -5.555 24.220 1.00 89.50 95 HIS A CA 1
ATOM 755 C C . HIS A 1 95 ? -4.759 -5.604 23.125 1.00 89.50 95 HIS A C 1
ATOM 757 O O . HIS A 1 95 ? -4.497 -5.225 21.979 1.00 89.50 95 HIS A O 1
ATOM 763 N N . TRP A 1 96 ? -5.980 -6.021 23.470 1.00 91.50 96 TRP A N 1
ATOM 764 C CA . TRP A 1 96 ? -7.116 -6.044 22.553 1.00 91.50 96 TRP A CA 1
ATOM 765 C C . TRP A 1 96 ? -7.453 -4.644 22.065 1.00 91.50 96 TRP A C 1
ATOM 767 O O . TRP A 1 96 ? -7.500 -4.429 20.857 1.00 91.50 96 TRP A O 1
ATOM 777 N N . THR A 1 97 ? -7.586 -3.679 22.974 1.00 92.69 97 THR A N 1
ATOM 778 C CA . THR A 1 97 ? -7.884 -2.286 22.639 1.00 92.69 97 THR A CA 1
ATOM 779 C C . THR A 1 97 ? -6.848 -1.710 21.681 1.00 92.69 97 THR A C 1
ATOM 781 O O . THR A 1 97 ? -7.203 -1.101 20.673 1.00 92.69 97 THR A O 1
ATOM 784 N N . ILE A 1 98 ? -5.556 -1.954 21.924 1.00 90.75 98 ILE A N 1
ATOM 785 C CA . ILE A 1 98 ? -4.484 -1.493 21.030 1.00 90.75 98 ILE A CA 1
ATOM 786 C C . ILE A 1 98 ? -4.569 -2.179 19.664 1.00 90.75 98 ILE A C 1
ATOM 788 O O . ILE A 1 98 ? -4.350 -1.525 18.645 1.00 90.75 98 ILE A O 1
ATOM 792 N N . SER A 1 99 ? -4.863 -3.479 19.619 1.00 89.06 99 SER A N 1
ATOM 793 C CA . SER A 1 99 ? -5.031 -4.212 18.361 1.00 89.06 99 SER A CA 1
ATOM 794 C C . SER A 1 99 ? -6.233 -3.690 17.568 1.00 89.06 99 SER A C 1
ATOM 796 O O . SER A 1 99 ? -6.104 -3.407 16.376 1.00 89.06 99 SER A O 1
ATOM 798 N N . GLN A 1 100 ? -7.369 -3.486 18.238 1.00 90.50 100 GLN A N 1
ATOM 799 C CA . GLN A 1 100 ? -8.613 -3.005 17.645 1.00 90.50 100 GLN A CA 1
ATOM 800 C C . GLN A 1 100 ? -8.472 -1.566 17.137 1.00 90.50 100 GLN A C 1
ATOM 802 O O . GLN A 1 100 ? -8.847 -1.274 16.007 1.00 90.50 100 GLN A O 1
ATOM 807 N N . ALA A 1 101 ? -7.809 -0.685 17.890 1.00 90.81 101 ALA A N 1
ATOM 808 C CA . ALA A 1 101 ? -7.535 0.693 17.478 1.00 90.81 101 ALA A CA 1
ATOM 809 C C . ALA A 1 101 ? -6.704 0.796 16.183 1.00 90.81 101 ALA A C 1
ATOM 811 O O . ALA A 1 101 ? -6.695 1.839 15.523 1.00 90.81 101 ALA A O 1
ATOM 812 N N . ARG A 1 102 ? -5.978 -0.265 15.808 1.00 88.81 102 ARG A N 1
ATOM 813 C CA . ARG A 1 102 ? -5.179 -0.330 14.574 1.00 88.81 102 ARG A CA 1
ATOM 814 C C . ARG A 1 102 ? -5.965 -0.847 13.370 1.00 88.81 102 ARG A C 1
ATOM 816 O O . ARG A 1 102 ? -5.457 -0.741 12.250 1.00 88.81 102 ARG A O 1
ATOM 823 N N . GLN A 1 103 ? -7.156 -1.400 13.590 1.00 87.31 103 GLN A N 1
ATOM 824 C CA . GLN A 1 103 ? -8.019 -1.900 12.528 1.00 87.31 103 GLN A CA 1
ATOM 825 C C . GLN A 1 103 ? -8.644 -0.740 11.732 1.00 87.31 103 GLN A C 1
ATOM 827 O O . GLN A 1 103 ? -8.722 0.385 12.239 1.00 87.31 103 GLN A O 1
ATOM 832 N N . PRO A 1 104 ? -9.058 -0.977 10.474 1.00 82.75 104 PRO A N 1
ATOM 833 C CA . PRO A 1 104 ? -9.937 -0.076 9.724 1.00 82.75 104 PRO A CA 1
ATOM 834 C C . PRO A 1 104 ? -11.208 0.292 10.503 1.00 82.75 104 PRO A C 1
ATOM 836 O O . PRO A 1 104 ? -11.666 -0.507 11.313 1.00 82.75 104 PRO A O 1
ATOM 839 N N . ASP A 1 105 ? -11.796 1.458 10.226 1.00 77.56 105 ASP A N 1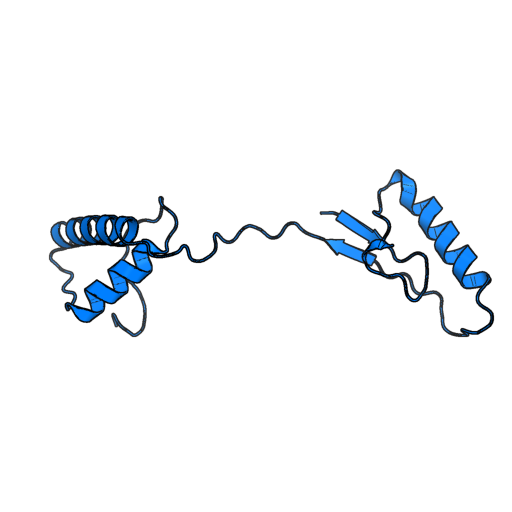
ATOM 840 C CA . ASP A 1 105 ? -12.935 1.981 11.006 1.00 77.56 105 ASP A CA 1
ATOM 841 C C . ASP A 1 105 ? -14.185 1.074 10.933 1.00 77.56 105 ASP A C 1
ATOM 843 O O . ASP A 1 105 ? -14.898 0.948 11.919 1.00 77.56 105 ASP A O 1
ATOM 847 N N . ASP A 1 106 ? -14.383 0.349 9.826 1.00 78.50 106 ASP A N 1
ATOM 848 C CA . ASP A 1 106 ? -15.512 -0.583 9.638 1.00 78.50 106 ASP A CA 1
ATOM 849 C C . ASP A 1 106 ? -15.255 -1.999 10.193 1.00 78.50 106 ASP A C 1
ATOM 851 O O . ASP A 1 106 ? -15.973 -2.952 9.879 1.00 78.50 106 ASP A O 1
ATOM 855 N N . SER A 1 107 ? -14.185 -2.187 10.969 1.00 82.19 107 SER A N 1
ATOM 856 C CA . SER A 1 107 ? -13.826 -3.516 11.468 1.00 82.19 107 SER A CA 1
ATOM 857 C C . SER A 1 107 ? -14.659 -3.870 12.687 1.00 82.19 107 SER A C 1
ATOM 859 O O . SER A 1 107 ? -14.558 -3.220 13.728 1.00 82.19 107 SER A O 1
ATOM 861 N N . ALA A 1 108 ? -15.434 -4.948 12.578 1.00 84.69 108 ALA A N 1
ATOM 862 C CA . ALA A 1 108 ? -16.181 -5.488 13.704 1.00 84.69 108 ALA A CA 1
ATOM 863 C C . ALA A 1 108 ? -15.250 -5.820 14.882 1.00 84.69 108 ALA A C 1
ATOM 865 O O . ALA A 1 108 ? -14.119 -6.281 14.698 1.00 84.69 108 ALA A O 1
ATOM 866 N N . VAL A 1 109 ? -15.738 -5.602 16.102 1.00 87.62 109 VAL A N 1
ATOM 867 C CA . VAL A 1 109 ? -15.055 -6.063 17.311 1.00 87.62 109 VAL A CA 1
ATOM 868 C C . VAL A 1 109 ? -15.235 -7.573 17.409 1.00 87.62 109 VAL A C 1
ATOM 870 O O . VAL A 1 109 ? -16.351 -8.080 17.496 1.00 87.62 109 VAL A O 1
ATOM 873 N N . THR A 1 110 ? -14.127 -8.303 17.389 1.00 86.00 110 THR A N 1
ATOM 874 C CA . THR A 1 110 ? -14.111 -9.757 17.572 1.00 86.00 110 THR A CA 1
ATOM 875 C C . THR A 1 110 ? -13.112 -10.127 18.650 1.00 86.00 110 THR A C 1
ATOM 877 O O . THR A 1 110 ? -12.036 -9.525 18.714 1.00 86.00 110 THR A O 1
ATOM 880 N N . LEU A 1 111 ? -13.439 -11.140 19.458 1.00 84.62 111 LEU A N 1
ATOM 881 C CA . LEU A 1 111 ? -12.493 -11.708 20.413 1.00 84.62 111 LEU A CA 1
ATOM 882 C C . LEU A 1 111 ? -11.220 -12.160 19.667 1.00 84.62 111 LEU A C 1
ATOM 884 O O . LEU A 1 111 ? -11.334 -12.928 18.707 1.00 84.62 111 LEU A O 1
ATOM 888 N N . PRO A 1 112 ? -10.020 -11.682 20.046 1.00 82.56 112 PRO A N 1
ATOM 889 C CA . PRO A 1 112 ? -8.806 -12.018 19.317 1.00 82.56 112 PRO A CA 1
ATOM 890 C C . PRO A 1 112 ? -8.448 -13.501 19.459 1.00 82.56 112 PRO A C 1
ATOM 892 O O . PRO A 1 112 ? -8.298 -13.995 20.569 1.00 82.56 112 PRO A O 1
ATOM 895 N N . ASP A 1 113 ? -8.222 -14.188 18.339 1.00 78.75 113 ASP A N 1
ATOM 896 C CA . ASP A 1 113 ? -7.707 -15.566 18.309 1.00 78.75 113 ASP A CA 1
ATOM 897 C C . ASP A 1 113 ? -6.175 -15.551 18.196 1.00 78.75 113 ASP A C 1
ATOM 899 O O . ASP A 1 113 ? -5.588 -15.763 17.134 1.00 78.75 113 ASP A O 1
ATOM 903 N N . ASN A 1 114 ? -5.498 -15.164 19.276 1.00 74.38 114 ASN A N 1
ATOM 904 C CA . ASN A 1 114 ? -4.039 -15.206 19.345 1.00 74.38 114 ASN A CA 1
ATOM 905 C C . ASN A 1 114 ? -3.575 -15.790 20.683 1.00 74.38 114 ASN A C 1
ATOM 907 O O . ASN A 1 114 ? -4.349 -15.888 21.630 1.00 74.38 114 ASN A O 1
ATOM 911 N N . ALA A 1 115 ? -2.293 -16.155 20.764 1.00 67.06 115 ALA A N 1
ATOM 912 C CA . ALA A 1 115 ? -1.718 -16.835 21.927 1.00 67.06 115 ALA A CA 1
ATOM 913 C C . ALA A 1 115 ? -1.854 -16.071 23.260 1.00 67.06 115 ALA A C 1
ATOM 915 O O . ALA A 1 115 ? -1.683 -16.668 24.311 1.00 67.06 115 ALA A O 1
ATOM 916 N N . THR A 1 116 ? -2.142 -14.766 23.238 1.00 64.94 116 THR A N 1
ATOM 917 C CA . THR A 1 116 ? -2.364 -13.952 24.443 1.00 64.94 116 THR A CA 1
ATOM 918 C C . THR A 1 116 ? -3.793 -14.076 24.993 1.00 64.94 116 THR A C 1
ATOM 920 O O . THR A 1 116 ? -4.017 -13.739 26.150 1.00 64.94 116 THR A O 1
ATOM 923 N N . PHE A 1 117 ? -4.752 -14.550 24.191 1.00 65.31 117 PHE A N 1
ATOM 924 C CA . PHE A 1 117 ? -6.167 -14.729 24.566 1.00 65.31 117 PHE A CA 1
ATOM 925 C C . PHE A 1 117 ? -6.605 -16.200 24.563 1.00 65.31 117 PHE A C 1
ATOM 927 O O . PHE A 1 117 ? -7.792 -16.474 24.731 1.00 65.31 117 PHE A O 1
ATOM 934 N N . ARG A 1 118 ? -5.668 -17.127 24.335 1.00 60.28 118 ARG A N 1
ATOM 935 C CA . ARG A 1 118 ? -5.909 -18.571 24.298 1.00 60.28 118 ARG A CA 1
ATOM 936 C C . ARG A 1 118 ? -5.479 -19.245 25.591 1.00 60.28 118 ARG A C 1
ATOM 938 O O . ARG A 1 118 ? -4.494 -18.764 26.192 1.00 60.28 118 ARG A O 1
#

Secondary structure (DSSP, 8-state):
-EEEE-SSSS--GGGPEEE-TTTHHHHHHHHHHHHHT-SS--S-----EEEE-PPP---------HHHHHHHHHHHHHHHHH-TT----HHHHHHHHHHHHTS-TTPPP----STTT-

Organism: NCBI:txid4795

Foldseek 3Di:
DWKWWDLEDDDDPVPTDIDDPVCVVVSVVSSVVRVVPDPPDPDDRDIDMDDDDPDDCPPPQAALDPVLLVVLLVLVVVVCVVVVVDDDDPVRSSVLSRNRSRDDPPDHRDDDPDPSRD

Radius of gyration: 27.36 Å; chains: 1; bounding box: 55×27×66 Å

Sequence (118 aa):
MQFYMKTSQNPKQAQLVSLTADNWTSMLSKAKSTYRKQKTFSGPFVLRLHMYVAKEVRQGIRRATPARISEAADAIESYLTERTDVHVGDLARTHWTISQARQPDDSAVTLPDNATFR

pLDDT: mean 83.49, std 8.85, range [55.47, 93.75]